Protein AF-A0A522FJ64-F1 (afdb_monomer_lite)

Structure (mmCIF, N/CA/C/O backbone):
data_AF-A0A522FJ64-F1
#
_entry.id   AF-A0A522FJ64-F1
#
loop_
_atom_site.group_PDB
_atom_site.id
_atom_site.type_symbol
_atom_site.label_atom_id
_atom_site.label_alt_id
_atom_site.label_comp_id
_atom_site.label_asym_id
_atom_site.label_entity_id
_atom_site.label_seq_id
_atom_site.pdbx_PDB_ins_code
_atom_site.Cartn_x
_atom_site.Cartn_y
_atom_site.Cartn_z
_atom_site.occupancy
_atom_site.B_iso_or_equiv
_atom_site.auth_seq_id
_atom_site.auth_comp_id
_atom_site.auth_asym_id
_atom_site.auth_atom_id
_atom_site.pdbx_PDB_model_num
ATOM 1 N N . HIS A 1 1 ? -7.815 12.331 3.361 1.00 84.12 1 HIS A N 1
ATOM 2 C CA . HIS A 1 1 ? -6.553 11.580 3.212 1.00 84.12 1 HIS A CA 1
ATOM 3 C C . HIS A 1 1 ? -6.383 10.718 4.453 1.00 84.12 1 HIS A C 1
ATOM 5 O O . HIS A 1 1 ? -6.501 11.266 5.543 1.00 84.12 1 HIS A O 1
ATOM 11 N N . ILE A 1 2 ? -6.179 9.408 4.294 1.00 91.12 2 ILE A N 1
ATOM 12 C CA . ILE A 1 2 ? -5.916 8.453 5.382 1.00 91.12 2 ILE A CA 1
ATOM 13 C C . ILE A 1 2 ? -4.584 7.760 5.092 1.00 91.12 2 ILE A C 1
ATOM 15 O O . ILE A 1 2 ? -4.360 7.327 3.966 1.00 91.12 2 ILE A O 1
ATOM 19 N N . ASP A 1 3 ? -3.712 7.674 6.094 1.00 93.19 3 ASP A N 1
ATOM 20 C CA . ASP A 1 3 ? -2.472 6.901 6.022 1.00 93.19 3 ASP A CA 1
ATOM 21 C C . ASP A 1 3 ? -2.603 5.679 6.939 1.00 93.19 3 ASP A C 1
ATOM 23 O O . ASP A 1 3 ? -2.673 5.809 8.162 1.00 93.19 3 ASP A O 1
ATOM 27 N N . LEU A 1 4 ? -2.665 4.484 6.345 1.00 93.56 4 LEU A N 1
ATOM 28 C CA . LEU A 1 4 ? -2.812 3.232 7.091 1.00 93.56 4 LEU A CA 1
ATOM 29 C C . LEU A 1 4 ? -1.629 2.940 8.005 1.00 93.56 4 LEU A C 1
ATOM 31 O O . LEU A 1 4 ? -1.800 2.296 9.033 1.00 93.56 4 LEU A O 1
ATOM 35 N N . LEU A 1 5 ? -0.430 3.386 7.652 1.00 93.69 5 LEU A N 1
ATOM 36 C CA . LEU A 1 5 ? 0.748 3.145 8.462 1.00 93.69 5 LEU A CA 1
ATOM 37 C C . LEU A 1 5 ? 0.697 3.976 9.742 1.00 93.69 5 LEU A C 1
ATOM 39 O O . LEU A 1 5 ? 1.028 3.461 10.809 1.00 93.69 5 LEU A O 1
ATOM 43 N N . ASP A 1 6 ? 0.207 5.210 9.663 1.00 92.44 6 ASP A N 1
ATOM 44 C CA . ASP A 1 6 ? -0.075 6.019 10.850 1.00 92.44 6 ASP A CA 1
ATOM 45 C C . ASP A 1 6 ? -1.207 5.408 11.681 1.00 92.44 6 ASP A C 1
ATOM 47 O O . ASP A 1 6 ? -1.048 5.252 12.892 1.00 92.44 6 ASP A O 1
ATOM 51 N N . GLN A 1 7 ? -2.303 4.966 11.051 1.00 92.69 7 GLN A N 1
ATOM 52 C CA . GLN A 1 7 ? -3.400 4.310 11.774 1.00 92.69 7 GLN A CA 1
ATOM 53 C C . GLN A 1 7 ? -2.934 3.051 12.519 1.00 92.69 7 GLN A C 1
ATOM 55 O O . GLN A 1 7 ? -3.175 2.898 13.715 1.00 92.69 7 GLN A O 1
ATOM 60 N N . LEU A 1 8 ? -2.224 2.157 11.828 1.00 91.12 8 LEU A N 1
ATOM 61 C CA . LEU A 1 8 ? -1.759 0.878 12.372 1.00 91.12 8 LEU A CA 1
ATOM 62 C C . LEU A 1 8 ? -0.614 1.044 13.378 1.00 91.12 8 LEU A C 1
ATOM 64 O O . LEU A 1 8 ? -0.353 0.141 14.174 1.00 91.12 8 LEU A O 1
ATOM 68 N N . THR A 1 9 ? 0.071 2.190 13.366 1.00 91.56 9 THR A N 1
ATOM 69 C CA . THR A 1 9 ? 1.058 2.546 14.396 1.00 91.56 9 THR A CA 1
ATOM 70 C C . THR A 1 9 ? 0.480 3.424 15.503 1.00 91.56 9 THR A C 1
ATOM 72 O O . THR A 1 9 ? 1.234 3.846 16.382 1.00 91.56 9 THR A O 1
ATOM 75 N N . PHE A 1 10 ? 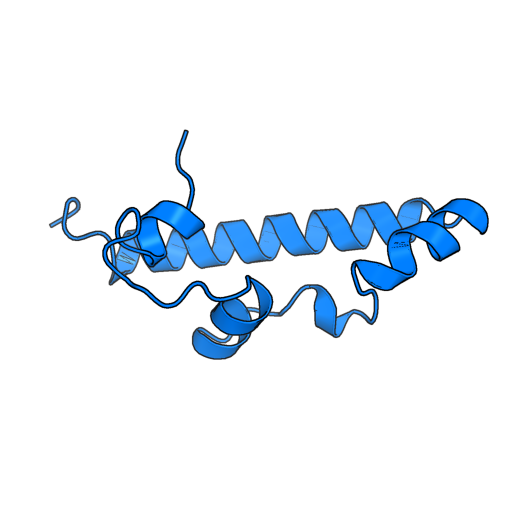-0.836 3.670 15.505 1.00 89.69 10 PHE A N 1
ATOM 76 C CA . PHE A 1 10 ? -1.513 4.577 16.434 1.00 89.69 10 PHE A CA 1
ATOM 77 C C . PHE A 1 10 ? -0.798 5.932 16.519 1.00 89.69 10 PHE A C 1
ATOM 79 O O . PHE A 1 10 ? -0.459 6.407 17.603 1.00 89.69 10 PHE A O 1
ATOM 86 N N . TYR A 1 11 ? -0.494 6.507 15.353 1.00 88.81 11 TYR A N 1
ATOM 87 C CA . TYR A 1 11 ? 0.239 7.764 15.201 1.00 88.81 11 TYR A CA 1
ATOM 88 C C . TYR A 1 11 ? 1.585 7.776 15.950 1.00 88.81 11 TYR A C 1
ATOM 90 O O . TYR A 1 11 ? 1.987 8.775 16.543 1.00 88.81 11 TYR A O 1
ATOM 98 N N . GLY A 1 12 ? 2.284 6.638 15.942 1.00 86.00 12 GLY A N 1
ATOM 99 C CA . GLY A 1 12 ? 3.582 6.465 16.595 1.00 86.00 12 GLY A CA 1
ATOM 100 C C . GLY A 1 12 ? 3.528 6.037 18.065 1.00 86.00 12 GLY A C 1
ATOM 101 O O . GLY A 1 12 ? 4.585 5.822 18.658 1.00 86.00 12 GLY A O 1
ATOM 102 N N . ALA A 1 13 ? 2.343 5.845 18.659 1.00 89.31 13 ALA A N 1
ATOM 103 C CA . ALA A 1 13 ? 2.235 5.256 19.997 1.00 89.31 13 ALA A CA 1
ATOM 104 C C . ALA A 1 13 ? 2.727 3.794 20.018 1.00 89.31 13 ALA A C 1
ATOM 106 O O . ALA A 1 13 ? 3.289 3.330 21.014 1.00 89.31 13 ALA A O 1
ATOM 107 N N . SER A 1 14 ? 2.594 3.074 18.897 1.00 86.19 14 SER A N 1
ATOM 108 C CA . SER A 1 14 ? 3.288 1.803 18.696 1.00 86.19 14 SER A CA 1
ATOM 109 C C . SER A 1 14 ? 4.730 2.044 18.251 1.00 86.19 14 SER A C 1
ATOM 111 O O . SER A 1 14 ? 4.993 2.566 17.168 1.00 86.19 14 SER A O 1
ATOM 113 N N . ARG A 1 15 ? 5.692 1.560 19.047 1.00 78.19 15 ARG A N 1
ATOM 114 C CA . ARG A 1 15 ? 7.127 1.611 18.705 1.00 78.19 15 ARG A CA 1
ATOM 115 C C . ARG A 1 15 ? 7.507 0.716 17.521 1.00 78.19 15 ARG A C 1
ATOM 117 O O . ARG A 1 15 ? 8.627 0.815 17.025 1.00 78.19 15 ARG A O 1
ATOM 124 N N . ARG A 1 16 ? 6.627 -0.201 17.102 1.00 84.56 16 ARG A N 1
ATOM 125 C CA . ARG A 1 16 ? 6.895 -1.147 16.013 1.00 84.56 16 ARG A CA 1
ATOM 126 C C . ARG A 1 16 ? 6.179 -0.694 14.747 1.00 84.56 16 ARG A C 1
ATOM 128 O O . ARG A 1 16 ? 4.953 -0.671 14.700 1.00 84.56 16 ARG A O 1
ATOM 135 N N . ARG A 1 17 ? 6.967 -0.383 13.717 1.00 88.31 17 ARG A N 1
ATOM 136 C CA . ARG A 1 17 ? 6.501 -0.103 12.356 1.00 88.31 17 ARG A CA 1
ATOM 137 C C . ARG A 1 17 ? 6.732 -1.351 11.512 1.00 88.31 17 ARG A C 1
ATOM 139 O O . ARG A 1 17 ? 7.864 -1.821 11.409 1.00 88.31 17 ARG A O 1
ATOM 146 N N . PHE A 1 18 ? 5.667 -1.894 10.939 1.00 91.88 18 PHE A N 1
ATOM 147 C CA . PHE A 1 18 ? 5.735 -3.078 10.088 1.00 91.88 18 PHE A CA 1
ATOM 148 C C . PHE A 1 18 ? 5.589 -2.706 8.614 1.00 91.88 18 PHE A C 1
ATOM 150 O O . PHE A 1 18 ? 5.023 -1.668 8.275 1.00 91.88 18 PHE A O 1
ATOM 157 N N . SER A 1 19 ? 6.140 -3.545 7.737 1.00 92.38 19 SER A N 1
ATOM 158 C CA . SER A 1 19 ? 6.018 -3.375 6.289 1.00 92.38 19 SER A CA 1
ATOM 159 C C . SER A 1 19 ? 4.628 -3.791 5.800 1.00 92.38 19 SER A C 1
ATOM 161 O O . SER A 1 19 ? 3.954 -4.593 6.447 1.00 92.38 19 SER A O 1
ATOM 163 N N . LEU A 1 20 ? 4.228 -3.304 4.619 1.00 92.56 20 LEU A N 1
ATOM 164 C CA . LEU A 1 20 ? 2.996 -3.747 3.956 1.00 92.56 20 LEU A CA 1
ATOM 165 C C . LEU A 1 20 ? 2.964 -5.275 3.789 1.00 92.56 20 LEU A C 1
ATOM 167 O O . LEU A 1 20 ? 1.955 -5.898 4.085 1.00 92.56 20 LEU A O 1
ATOM 171 N N . ASP A 1 21 ? 4.091 -5.885 3.407 1.00 91.50 21 ASP A N 1
ATOM 172 C CA . ASP A 1 21 ? 4.218 -7.344 3.261 1.00 91.50 21 ASP A CA 1
ATOM 173 C C . ASP A 1 21 ? 3.933 -8.102 4.567 1.00 91.50 21 ASP A C 1
ATOM 175 O O . ASP A 1 21 ? 3.255 -9.125 4.546 1.00 91.50 21 ASP A O 1
ATOM 179 N N . MET A 1 22 ? 4.398 -7.591 5.713 1.00 93.31 22 MET A N 1
ATOM 180 C CA . MET A 1 22 ? 4.106 -8.206 7.010 1.00 93.31 22 MET A CA 1
ATOM 181 C C . MET A 1 22 ? 2.609 -8.147 7.324 1.00 93.31 22 MET A C 1
ATOM 183 O O . MET A 1 22 ? 2.038 -9.158 7.736 1.00 93.31 22 MET A O 1
ATOM 187 N N . TRP A 1 23 ? 1.963 -7.003 7.086 1.00 94.19 23 TRP A N 1
ATOM 188 C CA . TRP A 1 23 ? 0.519 -6.871 7.275 1.00 94.19 23 TRP A CA 1
ATOM 189 C C . TRP A 1 23 ? -0.265 -7.779 6.332 1.00 94.19 23 TRP A C 1
ATOM 191 O O . TRP A 1 23 ? -1.201 -8.441 6.774 1.00 94.19 23 TRP A O 1
ATOM 201 N N . CYS A 1 24 ? 0.165 -7.887 5.073 1.00 94.12 24 CYS A N 1
ATOM 202 C CA . CYS A 1 24 ? -0.467 -8.775 4.105 1.00 94.12 24 CYS A CA 1
ATOM 203 C C . CYS A 1 24 ? -0.419 -10.230 4.576 1.00 94.12 24 CYS A C 1
ATOM 205 O O . CYS A 1 24 ? -1.457 -10.874 4.699 1.00 94.12 24 CYS A O 1
ATOM 207 N N . ARG A 1 25 ? 0.766 -10.716 4.968 1.00 93.06 25 ARG A N 1
ATOM 208 C CA . ARG A 1 25 ? 0.938 -12.070 5.521 1.00 93.06 25 ARG A CA 1
ATOM 209 C C . ARG A 1 25 ? 0.112 -12.296 6.785 1.00 93.06 25 ARG A C 1
ATOM 211 O O . ARG A 1 25 ? -0.451 -13.370 6.955 1.00 93.06 25 ARG A O 1
ATOM 218 N N . THR A 1 26 ? 0.045 -11.297 7.663 1.00 93.88 26 THR A N 1
ATOM 219 C CA . THR A 1 26 ? -0.689 -11.387 8.936 1.00 93.88 26 THR A CA 1
ATOM 220 C C . THR A 1 26 ? -2.189 -11.548 8.713 1.00 93.88 26 THR A C 1
ATOM 222 O O . THR A 1 26 ? -2.830 -12.325 9.416 1.00 93.88 26 THR A O 1
ATOM 225 N N . PHE A 1 27 ? -2.746 -10.842 7.728 1.00 94.56 27 PHE A N 1
ATOM 226 C CA . PHE A 1 27 ? -4.179 -10.861 7.439 1.00 94.56 27 PHE A CA 1
ATOM 227 C C . PHE A 1 27 ? -4.577 -11.793 6.286 1.00 94.56 27 PHE A C 1
ATOM 229 O O . PHE A 1 27 ? -5.746 -11.826 5.913 1.00 94.56 27 PHE A O 1
ATOM 236 N N . GLY A 1 28 ? -3.636 -12.557 5.725 1.00 93.75 28 GLY A N 1
ATOM 237 C CA . GLY A 1 28 ? -3.901 -13.456 4.597 1.00 93.75 28 GLY A CA 1
ATOM 238 C C . GLY A 1 28 ? -4.192 -12.738 3.274 1.00 93.75 28 GLY A C 1
ATOM 239 O O . GLY A 1 28 ? -4.788 -13.333 2.381 1.00 93.75 28 GLY A O 1
ATOM 240 N N . ILE A 1 29 ? -3.780 -11.476 3.141 1.00 94.06 29 ILE A N 1
ATOM 241 C CA . ILE A 1 29 ? -3.846 -10.712 1.890 1.00 94.06 29 ILE A CA 1
ATOM 242 C C . ILE A 1 29 ? -2.699 -11.177 0.993 1.00 94.06 29 ILE A C 1
ATOM 244 O O . ILE A 1 29 ? -1.568 -11.341 1.468 1.00 94.06 29 ILE A O 1
ATOM 248 N N . LYS A 1 30 ? -2.960 -11.336 -0.308 1.00 90.00 30 LYS A N 1
ATOM 249 C CA . LYS A 1 30 ? -1.904 -11.659 -1.275 1.00 90.00 30 LYS A CA 1
ATOM 250 C C . LYS A 1 30 ? -0.845 -10.555 -1.263 1.00 90.00 30 LYS A C 1
ATOM 252 O O . LYS A 1 30 ? -1.148 -9.396 -1.552 1.00 90.00 30 LYS A O 1
ATOM 257 N N . SER A 1 31 ? 0.407 -10.908 -0.968 1.00 85.75 31 SER A N 1
ATOM 258 C CA . SER A 1 31 ? 1.478 -9.912 -0.959 1.00 85.75 31 SER A CA 1
ATOM 259 C C . SER A 1 31 ? 1.911 -9.558 -2.389 1.00 85.75 31 SER A C 1
ATOM 261 O O . SER A 1 31 ? 2.158 -10.459 -3.193 1.00 85.75 31 SER A O 1
ATOM 263 N N . PRO A 1 32 ? 2.114 -8.268 -2.712 1.00 79.50 32 PRO A N 1
ATOM 264 C CA . PRO A 1 32 ? 2.654 -7.843 -4.007 1.00 79.50 32 PRO A CA 1
ATOM 265 C C . PRO A 1 32 ? 4.072 -8.376 -4.268 1.00 79.50 32 PRO A C 1
ATOM 267 O O . PRO A 1 32 ? 4.505 -8.458 -5.416 1.00 79.50 32 PRO A O 1
ATOM 270 N N . LYS A 1 33 ? 4.785 -8.806 -3.217 1.00 78.69 33 LYS A N 1
ATOM 271 C CA . LYS A 1 33 ? 6.102 -9.451 -3.329 1.00 78.69 33 LYS A CA 1
ATOM 272 C C . LYS A 1 33 ? 6.040 -10.910 -3.784 1.00 78.69 33 LYS A C 1
ATOM 274 O O . LYS A 1 33 ? 7.072 -11.455 -4.165 1.00 78.69 33 LYS A O 1
ATOM 279 N N . GLU A 1 34 ? 4.874 -11.556 -3.740 1.00 77.31 34 GLU A N 1
ATOM 280 C CA . GLU A 1 34 ? 4.719 -12.931 -4.241 1.00 77.31 34 GLU A CA 1
ATOM 281 C C . GLU A 1 34 ? 4.913 -13.018 -5.755 1.00 77.31 34 GLU A C 1
ATOM 283 O O . GLU A 1 34 ? 5.335 -14.054 -6.259 1.00 77.31 34 GLU A O 1
ATOM 288 N N . ASP A 1 35 ? 4.692 -11.913 -6.472 1.00 74.00 35 ASP A N 1
ATOM 289 C CA . ASP A 1 35 ? 4.906 -11.833 -7.918 1.00 74.00 35 ASP A CA 1
ATOM 290 C C . ASP A 1 35 ? 6.403 -11.654 -8.284 1.00 74.00 35 ASP A C 1
ATOM 292 O O . ASP A 1 35 ? 6.751 -11.434 -9.444 1.00 74.00 35 ASP A O 1
ATOM 296 N N . GLY A 1 36 ? 7.307 -11.779 -7.301 1.00 79.56 36 GLY A N 1
ATOM 297 C CA . GLY A 1 36 ? 8.753 -11.928 -7.488 1.00 79.56 36 GLY A CA 1
ATOM 298 C C . GLY A 1 36 ? 9.539 -10.629 -7.663 1.00 79.56 36 GLY A C 1
ATOM 299 O O . GLY A 1 36 ? 10.763 -10.681 -7.677 1.00 79.56 36 GLY A O 1
ATOM 300 N N . ILE A 1 37 ? 8.869 -9.478 -7.764 1.00 86.00 37 ILE A N 1
ATOM 301 C CA . ILE A 1 37 ? 9.525 -8.167 -7.850 1.00 86.00 37 ILE A CA 1
ATOM 302 C C . ILE A 1 37 ? 9.623 -7.556 -6.457 1.00 86.00 37 ILE A C 1
ATOM 304 O O . ILE A 1 37 ? 8.625 -7.378 -5.757 1.00 86.00 37 ILE A O 1
ATOM 308 N N . THR A 1 38 ? 10.834 -7.177 -6.068 1.00 85.94 38 THR A N 1
ATOM 309 C CA . THR A 1 38 ? 11.089 -6.402 -4.856 1.00 85.94 38 THR A CA 1
ATOM 310 C C . THR A 1 38 ? 11.459 -4.959 -5.189 1.00 85.94 38 THR A C 1
ATOM 312 O O . THR A 1 38 ? 11.990 -4.651 -6.256 1.00 85.94 38 THR A O 1
ATOM 315 N N . GLY A 1 39 ? 11.240 -4.046 -4.236 1.00 85.94 39 GLY A N 1
ATOM 316 C CA . GLY A 1 39 ? 11.605 -2.633 -4.396 1.00 85.94 39 GLY A CA 1
ATOM 317 C C . GLY A 1 39 ? 13.090 -2.397 -4.719 1.00 85.94 39 GLY A C 1
ATOM 318 O O . GLY A 1 39 ? 13.425 -1.393 -5.342 1.00 85.94 39 GLY A O 1
ATOM 319 N N . TYR A 1 40 ? 13.976 -3.331 -4.353 1.00 89.81 40 TYR A N 1
ATOM 320 C CA . TYR A 1 40 ? 15.406 -3.255 -4.667 1.00 89.81 40 TYR A CA 1
ATOM 321 C C . TYR A 1 40 ? 15.697 -3.458 -6.159 1.00 89.81 40 TYR A C 1
ATOM 323 O O . TYR A 1 40 ? 16.634 -2.863 -6.687 1.00 89.81 40 TYR A O 1
ATOM 331 N N . GLU A 1 41 ? 14.873 -4.243 -6.850 1.00 91.38 41 GLU A N 1
ATOM 332 C CA . GLU A 1 41 ? 15.067 -4.608 -8.257 1.00 91.38 41 GLU A CA 1
ATOM 333 C C . GLU A 1 41 ? 14.502 -3.558 -9.220 1.00 91.38 41 GLU A C 1
ATOM 335 O O . GLU A 1 41 ? 14.869 -3.531 -10.393 1.00 91.38 41 GLU A O 1
ATOM 340 N N . VAL A 1 42 ? 13.651 -2.645 -8.736 1.00 92.31 42 VAL A N 1
ATOM 341 C CA . VAL A 1 42 ? 12.967 -1.633 -9.563 1.00 92.31 42 VAL A CA 1
ATOM 342 C C . VAL A 1 42 ? 13.952 -0.818 -10.402 1.00 92.31 42 VAL A C 1
ATOM 344 O O . VAL A 1 42 ? 13.691 -0.556 -11.576 1.00 92.31 42 VAL A O 1
ATOM 347 N N . LYS A 1 43 ? 15.111 -0.453 -9.839 1.00 95.19 43 LYS A N 1
ATOM 348 C CA . LYS A 1 43 ? 16.145 0.311 -10.555 1.00 95.19 43 LYS A CA 1
ATOM 349 C C . LYS A 1 43 ? 16.695 -0.454 -11.759 1.00 95.19 43 LYS A C 1
ATOM 351 O O . LYS A 1 43 ? 16.897 0.141 -12.819 1.00 95.19 43 LYS A O 1
ATOM 356 N N . ASP A 1 44 ? 16.941 -1.746 -11.600 1.00 96.12 44 ASP A N 1
ATOM 357 C CA . ASP A 1 44 ? 17.525 -2.578 -12.649 1.00 96.12 44 ASP A CA 1
ATOM 358 C C . ASP A 1 44 ? 16.472 -2.958 -13.696 1.00 96.12 44 ASP A C 1
ATOM 360 O O . ASP A 1 44 ? 16.741 -2.876 -14.894 1.00 96.12 44 ASP A O 1
ATOM 364 N N . ILE A 1 45 ? 15.235 -3.230 -13.267 1.00 95.00 45 ILE A N 1
ATOM 365 C CA . ILE A 1 45 ? 14.076 -3.442 -14.150 1.00 95.00 45 ILE A CA 1
ATOM 366 C C . ILE A 1 45 ? 13.810 -2.193 -15.006 1.00 95.00 45 ILE A C 1
ATOM 368 O O . ILE A 1 45 ? 13.552 -2.305 -16.207 1.00 95.00 45 ILE A O 1
ATOM 372 N N . PHE A 1 46 ? 13.931 -0.996 -14.422 1.00 96.44 46 PHE A N 1
ATOM 373 C CA . PHE A 1 46 ? 13.762 0.268 -15.139 1.00 96.44 46 PHE A CA 1
ATOM 374 C C . PHE A 1 46 ? 14.837 0.456 -16.212 1.00 96.44 46 PHE A C 1
ATOM 376 O O . PHE A 1 46 ? 14.521 0.784 -17.355 1.00 96.44 46 PHE A O 1
ATOM 383 N N . LYS A 1 47 ? 16.107 0.206 -15.868 1.00 97.50 47 LYS A N 1
ATOM 384 C CA . LYS A 1 47 ? 17.222 0.256 -16.828 1.00 97.50 47 LYS A CA 1
ATOM 385 C C . LYS A 1 47 ? 17.073 -0.771 -17.950 1.00 97.50 47 LYS A C 1
ATOM 387 O O . LYS A 1 47 ? 17.483 -0.498 -19.071 1.00 97.50 47 LYS A O 1
ATOM 392 N N . ALA A 1 48 ? 16.471 -1.921 -17.657 1.00 96.94 48 ALA A N 1
ATOM 393 C CA . ALA A 1 48 ? 16.166 -2.959 -18.635 1.00 96.94 48 ALA A CA 1
ATOM 394 C C . ALA A 1 48 ? 14.936 -2.644 -19.516 1.00 96.94 48 ALA A C 1
ATOM 396 O O . ALA A 1 48 ? 14.548 -3.480 -20.329 1.00 96.94 48 ALA A O 1
ATOM 397 N N . GLY A 1 49 ? 14.289 -1.480 -19.355 1.00 97.06 49 GLY A N 1
ATOM 398 C CA . GLY A 1 49 ? 13.122 -1.074 -20.150 1.00 97.06 49 GLY A CA 1
ATOM 399 C C . GLY A 1 49 ? 11.829 -1.830 -19.818 1.00 97.06 49 GLY A C 1
ATOM 400 O O . GLY A 1 49 ? 10.832 -1.712 -20.530 1.00 97.06 49 GLY A O 1
ATOM 401 N N . ARG A 1 50 ? 11.808 -2.606 -18.728 1.00 96.31 50 ARG A N 1
ATOM 402 C CA . ARG A 1 50 ? 10.680 -3.460 -18.322 1.00 96.31 50 ARG A CA 1
ATOM 403 C C . ARG A 1 50 ? 9.628 -2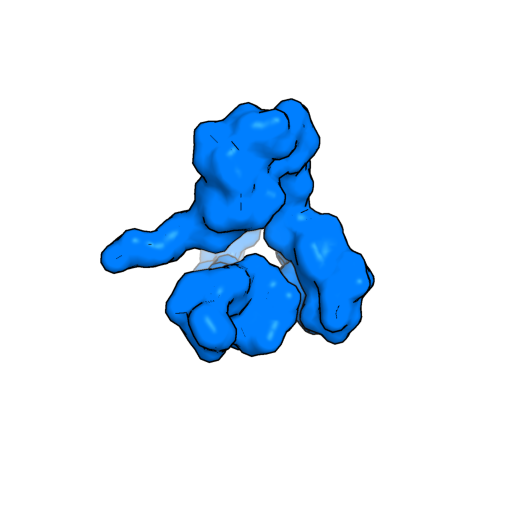.680 -17.523 1.00 96.31 50 ARG A C 1
ATOM 405 O O . ARG A 1 50 ? 9.250 -3.047 -16.413 1.00 96.31 50 ARG A O 1
ATOM 412 N N . TYR A 1 51 ? 9.131 -1.582 -18.086 1.00 95.81 51 TYR A N 1
ATOM 413 C CA . TYR A 1 51 ? 8.230 -0.660 -17.380 1.00 95.81 51 TYR A CA 1
ATOM 414 C C . TYR A 1 51 ? 6.881 -1.280 -17.010 1.00 95.81 51 TYR A C 1
ATOM 416 O O . TYR A 1 51 ? 6.328 -0.966 -15.959 1.00 95.81 51 TYR A O 1
ATOM 424 N N . LEU A 1 52 ? 6.362 -2.186 -17.845 1.00 95.25 52 LEU A N 1
ATOM 425 C CA . LEU A 1 52 ? 5.094 -2.863 -17.571 1.00 95.25 52 LEU A CA 1
ATOM 426 C C . LEU A 1 52 ? 5.162 -3.710 -16.293 1.00 95.25 52 LEU A C 1
ATOM 428 O O . LEU A 1 52 ? 4.176 -3.807 -15.568 1.00 95.25 52 LEU A O 1
ATOM 432 N N . ASP A 1 53 ? 6.320 -4.291 -15.996 1.00 93.00 53 ASP A N 1
ATOM 433 C CA . ASP A 1 53 ? 6.507 -5.105 -14.798 1.00 93.00 53 ASP A CA 1
ATOM 434 C C . ASP A 1 53 ? 6.537 -4.234 -13.537 1.00 93.00 53 ASP A C 1
ATOM 436 O O . ASP A 1 53 ? 5.911 -4.578 -12.537 1.00 93.00 53 ASP A O 1
ATOM 440 N N . ILE A 1 54 ? 7.152 -3.048 -13.618 1.00 93.50 54 ILE A N 1
ATOM 441 C CA . ILE A 1 54 ? 7.086 -2.035 -12.552 1.00 93.50 54 ILE A CA 1
ATOM 442 C C . ILE A 1 54 ? 5.639 -1.577 -12.343 1.00 93.50 54 ILE A C 1
ATOM 444 O O . ILE A 1 54 ? 5.172 -1.505 -11.210 1.00 93.50 54 ILE A O 1
ATOM 448 N N . ALA A 1 55 ? 4.903 -1.310 -13.426 1.00 94.00 55 ALA A N 1
ATOM 449 C CA . ALA A 1 55 ? 3.505 -0.899 -13.334 1.00 94.00 55 ALA A CA 1
ATOM 450 C C . ALA A 1 55 ? 2.638 -1.975 -12.660 1.00 94.00 55 ALA A C 1
ATOM 452 O O . ALA A 1 55 ? 1.830 -1.653 -11.791 1.00 94.00 55 ALA A O 1
ATOM 453 N N . LYS A 1 56 ? 2.833 -3.255 -13.004 1.00 92.12 56 LYS A N 1
ATOM 454 C CA . LYS A 1 56 ? 2.149 -4.379 -12.344 1.00 92.12 56 LYS A CA 1
ATOM 455 C C . LYS A 1 56 ? 2.488 -4.460 -10.857 1.00 92.12 56 LYS A C 1
ATOM 457 O O . LYS A 1 56 ? 1.570 -4.616 -10.058 1.00 92.12 56 LYS A O 1
ATOM 462 N N . TYR A 1 57 ? 3.763 -4.300 -10.495 1.00 92.19 57 TYR A N 1
ATOM 463 C CA . TYR A 1 57 ? 4.206 -4.253 -9.099 1.00 92.19 57 TYR A CA 1
ATOM 464 C C . TYR A 1 57 ? 3.496 -3.130 -8.322 1.00 92.19 57 TYR A C 1
ATOM 466 O O . TYR A 1 57 ? 2.883 -3.388 -7.288 1.00 92.19 57 TYR A O 1
ATOM 474 N N . CYS A 1 58 ? 3.461 -1.909 -8.868 1.00 93.00 58 CYS A N 1
ATOM 475 C CA . CYS A 1 58 ? 2.756 -0.788 -8.240 1.00 93.00 58 CYS A CA 1
ATOM 476 C C . CYS A 1 58 ? 1.245 -1.041 -8.110 1.00 93.00 58 CYS A C 1
ATOM 478 O O . CYS A 1 58 ? 0.652 -0.726 -7.083 1.00 93.00 58 CYS A O 1
ATOM 480 N N . VAL A 1 59 ? 0.607 -1.633 -9.126 1.00 93.94 59 VAL A N 1
ATOM 481 C CA . VAL A 1 59 ? -0.815 -2.016 -9.051 1.00 93.94 59 VAL A CA 1
ATOM 482 C C . VAL A 1 59 ? -1.052 -3.084 -7.978 1.00 93.94 59 VAL A C 1
ATOM 484 O O . VAL A 1 59 ? -2.093 -3.058 -7.320 1.00 93.94 59 VAL A O 1
ATOM 487 N N . GLY A 1 60 ? -0.103 -3.998 -7.774 1.00 93.38 60 GLY A N 1
ATOM 488 C CA . GLY A 1 60 ? -0.122 -4.955 -6.669 1.00 93.38 60 GLY A CA 1
ATOM 489 C C . GLY A 1 60 ? -0.150 -4.261 -5.306 1.00 93.38 60 GLY A C 1
ATOM 490 O O . GLY A 1 60 ? -1.034 -4.552 -4.501 1.00 93.38 60 GLY A O 1
ATOM 491 N N . ASP A 1 61 ? 0.749 -3.297 -5.078 1.00 93.00 61 ASP A N 1
ATOM 492 C CA . ASP A 1 61 ? 0.790 -2.504 -3.838 1.00 93.00 61 ASP A CA 1
ATOM 493 C C . ASP A 1 61 ? -0.543 -1.769 -3.591 1.00 93.00 61 ASP A C 1
ATOM 495 O O . ASP A 1 61 ? -1.040 -1.745 -2.462 1.00 93.00 61 ASP A O 1
ATOM 499 N N . LEU A 1 62 ? -1.170 -1.223 -4.644 1.00 94.69 62 LEU A N 1
ATOM 500 C CA . LEU A 1 62 ? -2.477 -0.558 -4.546 1.00 94.69 62 LEU A CA 1
ATOM 501 C C . LEU A 1 62 ? -3.591 -1.518 -4.112 1.00 94.69 62 LEU A C 1
ATOM 503 O O . LEU A 1 62 ? -4.381 -1.177 -3.232 1.00 94.69 62 LEU A O 1
ATOM 507 N N . LYS A 1 63 ? -3.652 -2.716 -4.705 1.00 94.94 63 LYS A N 1
ATOM 508 C CA . LYS A 1 63 ? -4.654 -3.736 -4.355 1.00 94.94 63 LYS A CA 1
ATOM 509 C C . LYS A 1 63 ? -4.497 -4.194 -2.908 1.00 94.94 63 LYS A C 1
ATOM 511 O O . LYS A 1 63 ? -5.458 -4.136 -2.148 1.00 94.94 63 LYS A O 1
ATOM 516 N N . ALA A 1 64 ? -3.275 -4.540 -2.511 1.00 95.50 64 ALA A N 1
ATOM 517 C CA . ALA A 1 64 ? -2.977 -4.960 -1.147 1.00 95.50 64 ALA A CA 1
ATOM 518 C C . ALA A 1 64 ? -3.313 -3.869 -0.115 1.00 95.50 64 ALA A C 1
ATOM 520 O O . ALA A 1 64 ? -3.878 -4.153 0.940 1.00 95.50 64 ALA A O 1
ATOM 521 N N . THR A 1 65 ? -3.022 -2.605 -0.436 1.00 96.06 65 THR 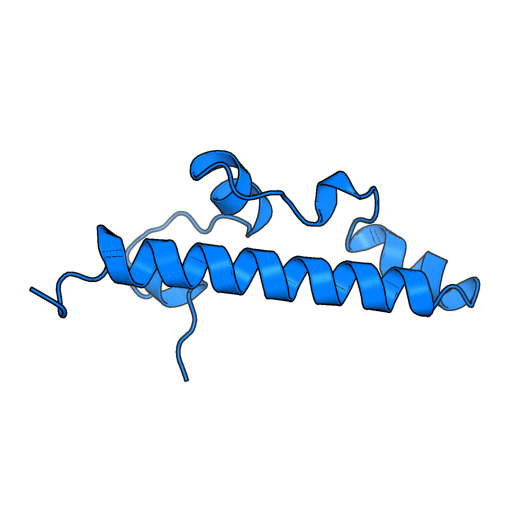A N 1
ATOM 522 C CA . THR A 1 65 ? -3.366 -1.463 0.425 1.00 96.06 65 THR A CA 1
ATOM 523 C C . THR A 1 65 ? -4.881 -1.276 0.547 1.00 96.06 65 THR A C 1
ATOM 525 O O . THR A 1 65 ? -5.367 -0.997 1.641 1.00 96.06 65 THR A O 1
ATOM 528 N N . ALA A 1 66 ? -5.643 -1.455 -0.537 1.00 96.19 66 ALA A N 1
ATOM 529 C CA . ALA A 1 66 ? -7.104 -1.368 -0.506 1.00 96.19 66 ALA A CA 1
ATOM 530 C C . ALA A 1 66 ? -7.739 -2.489 0.338 1.00 96.19 66 ALA A C 1
ATOM 532 O O . ALA A 1 66 ? -8.657 -2.234 1.117 1.00 96.19 66 ALA A O 1
ATOM 533 N N . GLU A 1 67 ? -7.224 -3.715 0.235 1.00 96.75 67 GLU A N 1
ATOM 534 C CA . GLU A 1 67 ? -7.662 -4.836 1.076 1.00 96.75 67 GLU A CA 1
ATOM 535 C C . GLU A 1 67 ? -7.338 -4.586 2.556 1.00 96.75 67 GLU A C 1
ATOM 537 O O . GLU A 1 67 ? -8.191 -4.772 3.427 1.00 96.75 67 GLU A O 1
ATOM 542 N N . LEU A 1 68 ? -6.137 -4.075 2.848 1.00 96.31 68 LEU A N 1
ATOM 543 C CA . LEU A 1 68 ? -5.738 -3.715 4.207 1.00 96.31 68 LEU A CA 1
ATOM 544 C C . LEU A 1 68 ? -6.602 -2.584 4.783 1.00 96.31 68 LEU A C 1
ATOM 546 O O . LEU A 1 68 ? -6.960 -2.635 5.960 1.00 96.31 68 LEU A O 1
ATOM 550 N N . LEU A 1 69 ? -6.968 -1.591 3.963 1.00 96.25 69 LEU A N 1
ATOM 551 C CA . LEU A 1 69 ? -7.910 -0.539 4.351 1.00 96.25 69 LEU A CA 1
ATOM 552 C C . LEU A 1 69 ? -9.257 -1.141 4.750 1.00 96.25 69 LEU A C 1
ATOM 554 O O . LEU A 1 69 ? -9.757 -0.824 5.824 1.00 96.25 69 LEU A O 1
ATOM 558 N N . SER A 1 70 ? -9.797 -2.055 3.943 1.00 95.69 70 SER A N 1
ATOM 559 C CA . SER A 1 70 ? -11.069 -2.716 4.244 1.00 95.69 70 SER A CA 1
ATOM 560 C C . SER A 1 70 ? -11.028 -3.469 5.579 1.00 95.69 70 SER A C 1
ATOM 562 O O . SER A 1 70 ? -11.964 -3.384 6.374 1.00 95.69 70 SER A O 1
ATOM 564 N N . ILE A 1 71 ? -9.929 -4.169 5.878 1.00 95.06 71 ILE A N 1
ATOM 565 C CA . ILE A 1 71 ? -9.751 -4.830 7.179 1.00 95.06 71 ILE A CA 1
ATOM 566 C C . ILE A 1 71 ? -9.705 -3.804 8.311 1.00 95.06 71 ILE A C 1
ATOM 568 O O . ILE A 1 71 ? -10.372 -3.979 9.333 1.00 95.06 71 ILE A O 1
ATOM 572 N N . TRP A 1 72 ? -8.933 -2.730 8.138 1.00 94.75 72 TRP A N 1
ATOM 573 C CA . TRP A 1 72 ? -8.829 -1.687 9.147 1.00 94.75 72 TRP A CA 1
ATOM 574 C C . TRP A 1 72 ? -10.195 -1.052 9.439 1.00 94.75 72 TRP A C 1
ATOM 576 O O . TRP A 1 72 ? -10.580 -0.969 10.602 1.00 94.75 72 TRP A O 1
ATOM 586 N N . GLU A 1 73 ? -10.965 -0.690 8.413 1.00 94.56 73 GLU A N 1
ATOM 587 C CA . GLU A 1 73 ? -12.285 -0.064 8.557 1.00 94.56 73 GLU A CA 1
ATOM 588 C C . GLU A 1 73 ? -13.307 -0.964 9.261 1.00 94.56 73 GLU A C 1
ATOM 590 O O . GLU A 1 73 ? -14.098 -0.473 10.066 1.00 94.56 73 GLU A O 1
ATOM 595 N N . ASN A 1 74 ? -13.286 -2.270 8.977 1.00 93.88 74 ASN A N 1
ATOM 596 C CA . ASN A 1 74 ? -14.287 -3.211 9.482 1.00 93.88 74 ASN A CA 1
ATOM 597 C C . ASN A 1 74 ? -13.955 -3.786 10.868 1.00 93.88 74 ASN A C 1
ATOM 599 O O . ASN A 1 74 ? -14.865 -4.147 11.618 1.00 93.88 74 ASN A O 1
ATOM 603 N N . PHE A 1 75 ? -12.667 -3.904 11.213 1.00 92.12 75 PHE A N 1
ATOM 604 C CA . PHE A 1 75 ? -12.240 -4.645 12.407 1.00 92.12 75 PHE A CA 1
ATOM 605 C C . PHE A 1 75 ? -11.389 -3.845 13.393 1.00 92.12 75 PHE A C 1
ATOM 607 O O . PHE A 1 75 ? -11.353 -4.203 14.569 1.00 92.12 75 PHE A O 1
ATOM 614 N N . ILE A 1 76 ? -10.701 -2.792 12.945 1.00 9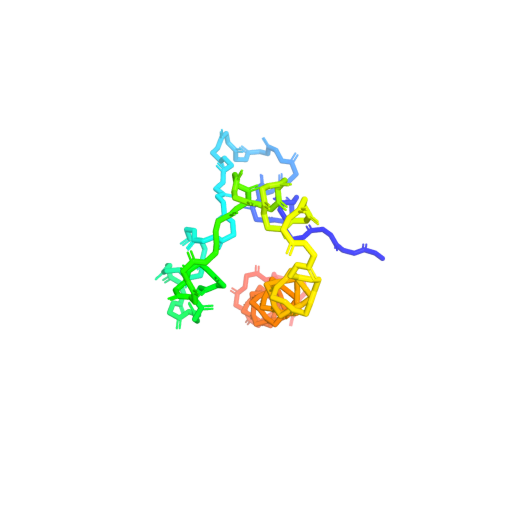0.50 76 ILE A N 1
ATOM 615 C CA . ILE A 1 76 ? -9.749 -2.035 13.776 1.00 90.50 76 ILE A CA 1
ATOM 616 C C . ILE A 1 76 ? -10.288 -0.640 14.102 1.00 90.50 76 ILE A C 1
ATOM 618 O O . ILE A 1 76 ? -10.05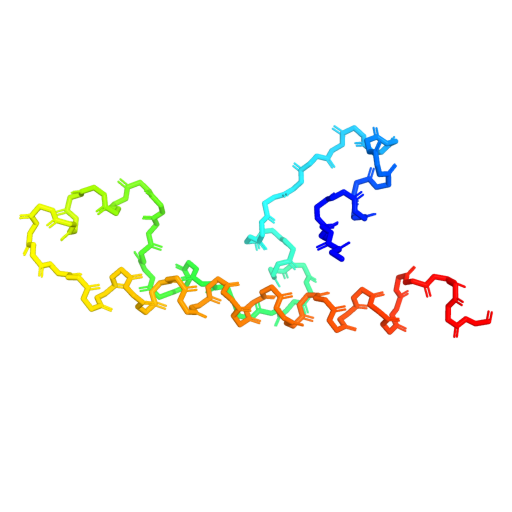0 -0.127 15.193 1.00 90.50 76 ILE A O 1
ATOM 622 N N . ASN A 1 77 ? -11.020 -0.014 13.181 1.00 89.31 77 ASN A N 1
ATOM 623 C CA . ASN A 1 77 ? -11.575 1.313 13.377 1.00 89.31 77 ASN A CA 1
ATOM 624 C C . ASN A 1 77 ? -12.739 1.283 14.381 1.00 89.31 77 ASN A C 1
ATOM 626 O O . ASN A 1 77 ? -13.873 0.937 14.051 1.00 89.31 77 ASN A O 1
ATOM 630 N N . PHE A 1 78 ? -12.457 1.698 15.614 1.00 80.31 78 PHE A N 1
ATOM 631 C CA . PHE A 1 78 ? -13.447 1.768 16.688 1.00 80.31 78 PHE A CA 1
ATOM 632 C C . PHE A 1 78 ? -14.427 2.942 16.553 1.00 80.31 78 PHE A C 1
ATOM 634 O O . PHE A 1 78 ? -15.428 2.955 17.258 1.00 80.31 78 PHE A O 1
ATOM 641 N N . SER A 1 79 ? -14.179 3.909 15.661 1.00 75.50 79 SER A N 1
ATOM 642 C CA . SER A 1 79 ? -15.077 5.057 15.450 1.00 75.50 79 SER A CA 1
ATOM 643 C C . SER A 1 79 ? -16.327 4.729 14.625 1.00 75.50 79 SER A C 1
ATOM 645 O O . SER A 1 79 ? -17.234 5.549 14.566 1.00 75.50 79 SER A O 1
ATOM 647 N N . ASN A 1 80 ? -16.384 3.551 13.994 1.00 56.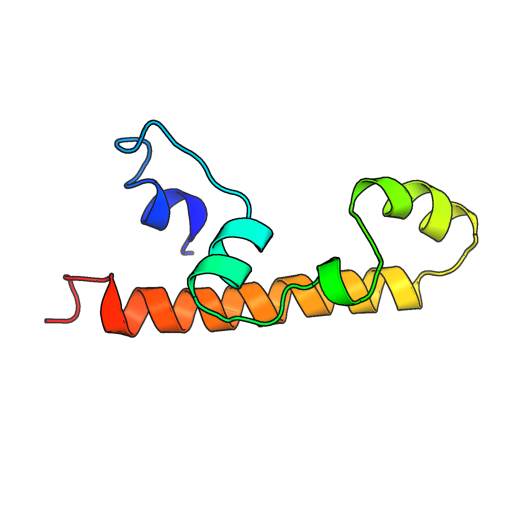78 80 ASN A N 1
ATOM 648 C CA . ASN A 1 80 ? -17.545 3.063 13.238 1.00 56.78 80 ASN A CA 1
ATOM 649 C C . ASN A 1 80 ? -18.495 2.179 14.080 1.00 56.78 80 ASN A C 1
ATOM 651 O O . ASN A 1 80 ? -19.319 1.459 13.514 1.00 56.78 80 ASN A O 1
ATOM 655 N N . ARG A 1 81 ? -18.379 2.200 15.416 1.00 50.28 81 ARG A N 1
ATOM 656 C CA . ARG A 1 81 ? -19.289 1.518 16.353 1.00 50.28 81 ARG A CA 1
ATOM 657 C C . ARG A 1 81 ? -19.979 2.499 17.286 1.00 50.28 81 ARG A C 1
ATOM 659 O O . ARG A 1 81 ? -19.333 3.500 17.660 1.00 50.28 81 ARG A O 1
#

Secondary structure (DSSP, 8-state):
---HHHHHTTTTTSS----HHHHHHHHTPPPGGGGS--TTTHHHHHHTT-HHHHHHHHHHHHHHHHHHHHHIIIII-GGG-

pLDDT: mean 90.19, std 7.96, range [50.28, 97.5]

Sequence (81 aa):
HIDLLDQLTFYGASRRRFSLDMWCRTFGIKSPKEDGITGYEVKDIFKAGRYLDIAKYCVGDLKATAELLSIWENFINFSNR

Foldseek 3Di:
DDDVQCVVCVNVPNVDGDDLQVLCVVVVNDALCVVVDDPVCVVVCVVVVVVVVVVSSVVRVVVSVVVSVVCCVPPVDPVVD

Radius of gyration: 14.77 Å; chains: 1; bounding box: 37×25×40 Å